Protein AF-A0A946XEE9-F1 (afdb_monomer)

Sequence (162 aa):
MKKFRLASSAAVAILGLQPFVMGHADTANSIAEMLSEGDTSLSFRYRYEFVDQDGVAEDANASTLKSRLTYKSASYNGLTALMEVDNVTVIGDENYRTPTNGNVGYPIVADPDGTDFNQASLSYTTDDISATLGRQRILHDGQRFVGGVGFRQNEQTYDALT

Solvent-accessible surface area (backbone atoms only — not comparable to full-atom values): 9405 Å² total; per-residue (Å²): 132,89,79,81,86,80,78,79,66,77,68,79,77,84,90,76,90,75,86,84,76,86,71,80,69,60,74,31,91,41,72,69,45,12,60,71,63,31,55,72,49,78,48,77,47,74,43,60,45,53,40,65,48,94,95,45,84,40,63,16,44,42,36,36,37,32,41,34,46,36,41,33,37,18,28,38,94,38,34,34,42,40,39,28,39,37,34,33,41,71,60,78,68,80,44,31,10,33,100,79,72,74,40,78,52,33,37,79,52,83,55,70,65,49,74,49,77,60,28,45,29,43,35,41,47,60,100,89,45,71,40,36,42,37,27,34,83,58,70,38,80,93,41,76,82,37,48,55,45,73,88,44,81,64,50,50,57,43,80,45,79,83

Structure (mmCIF, N/CA/C/O backbone):
data_AF-A0A946XEE9-F1
#
_entry.id   AF-A0A946XEE9-F1
#
loop_
_atom_site.group_PDB
_atom_site.id
_atom_site.type_symbol
_atom_site.label_atom_id
_atom_site.label_alt_id
_atom_site.label_comp_id
_atom_site.label_asym_id
_atom_site.label_entity_id
_atom_site.label_seq_id
_atom_site.pdbx_PDB_ins_code
_atom_site.Cartn_x
_atom_site.Cartn_y
_atom_site.Cartn_z
_atom_site.occupancy
_atom_site.B_iso_or_equiv
_atom_site.auth_seq_id
_atom_site.auth_comp_id
_atom_site.auth_asym_id
_atom_site.auth_atom_id
_atom_site.pdbx_PDB_model_num
ATOM 1 N N . MET A 1 1 ? 6.041 -13.793 -46.870 1.00 41.41 1 MET A N 1
ATOM 2 C CA . MET A 1 1 ? 6.656 -14.591 -45.784 1.00 41.41 1 MET A CA 1
ATOM 3 C C . MET A 1 1 ? 5.805 -14.405 -44.533 1.00 41.41 1 MET A C 1
ATOM 5 O O . MET A 1 1 ? 5.608 -13.269 -44.122 1.00 41.41 1 MET A O 1
ATOM 9 N N . LYS A 1 2 ? 5.198 -15.483 -44.015 1.00 41.41 2 LYS A N 1
ATOM 10 C CA . LYS A 1 2 ? 4.322 -15.453 -42.829 1.00 41.41 2 LYS A CA 1
ATOM 11 C C . LYS A 1 2 ? 5.173 -15.130 -41.596 1.00 41.41 2 LYS A C 1
ATOM 13 O O . LYS A 1 2 ? 6.023 -15.938 -41.239 1.00 41.41 2 LYS A O 1
ATOM 18 N N . LYS A 1 3 ? 4.971 -13.966 -40.973 1.00 43.56 3 LYS A N 1
ATOM 19 C CA . LYS A 1 3 ? 5.601 -13.645 -39.687 1.00 43.56 3 LYS A CA 1
ATOM 20 C C . LYS A 1 3 ? 4.822 -14.364 -38.584 1.00 43.56 3 LYS A C 1
ATOM 22 O O . LYS A 1 3 ? 3.640 -14.091 -38.383 1.00 43.56 3 LYS A O 1
ATOM 27 N N . PHE A 1 4 ? 5.471 -15.344 -37.965 1.00 43.72 4 PHE A N 1
ATOM 28 C CA . PHE A 1 4 ? 5.012 -16.000 -36.744 1.00 43.72 4 PHE A CA 1
ATOM 29 C C . PHE A 1 4 ? 4.860 -14.940 -35.645 1.00 43.72 4 PHE A C 1
ATOM 31 O O . PHE A 1 4 ? 5.746 -14.108 -35.477 1.00 43.72 4 PHE A O 1
ATOM 38 N N . ARG A 1 5 ? 3.724 -14.947 -34.944 1.00 46.38 5 ARG A N 1
ATOM 39 C CA . ARG A 1 5 ? 3.459 -14.080 -33.790 1.00 46.38 5 ARG A CA 1
ATOM 40 C C . ARG A 1 5 ? 4.027 -14.762 -32.547 1.00 46.38 5 ARG A C 1
ATOM 42 O O . ARG A 1 5 ? 3.595 -15.877 -32.251 1.00 46.38 5 ARG A O 1
ATOM 49 N N . LEU A 1 6 ? 4.992 -14.136 -31.874 1.00 42.00 6 LEU A N 1
ATOM 50 C CA . LEU A 1 6 ? 5.492 -14.598 -30.579 1.00 42.00 6 LEU A CA 1
ATOM 51 C C . LEU A 1 6 ? 4.670 -13.956 -29.456 1.00 42.00 6 LEU A C 1
ATOM 53 O O . LEU A 1 6 ? 4.232 -12.816 -29.560 1.00 42.00 6 LEU A O 1
ATOM 57 N N . ALA A 1 7 ? 4.406 -14.737 -28.416 1.00 49.09 7 ALA A N 1
ATOM 58 C CA . ALA A 1 7 ? 3.635 -14.330 -27.255 1.00 49.09 7 ALA A CA 1
ATOM 59 C C . ALA A 1 7 ? 4.461 -13.405 -26.346 1.00 49.09 7 ALA A C 1
ATOM 61 O O . ALA A 1 7 ? 5.587 -13.748 -25.984 1.00 49.09 7 ALA A O 1
ATOM 62 N N . SER A 1 8 ? 3.877 -12.276 -25.933 1.00 40.31 8 SER A N 1
ATOM 63 C CA . SER A 1 8 ? 4.414 -11.428 -24.865 1.00 40.31 8 SER A CA 1
ATOM 64 C C . SER A 1 8 ? 4.582 -12.262 -23.594 1.00 40.31 8 SER A C 1
ATOM 66 O O . SER A 1 8 ? 3.616 -12.839 -23.094 1.00 40.31 8 SER A O 1
ATOM 68 N N . SER A 1 9 ? 5.812 -12.363 -23.099 1.00 47.47 9 SER A N 1
ATOM 69 C CA . SER A 1 9 ? 6.153 -13.172 -21.929 1.00 47.47 9 SER A CA 1
ATOM 70 C C . SER A 1 9 ? 6.564 -12.244 -20.791 1.00 47.47 9 SER A C 1
ATOM 72 O O . SER A 1 9 ? 7.623 -11.634 -20.852 1.00 47.47 9 SER A O 1
ATOM 74 N N . ALA A 1 10 ? 5.729 -12.131 -19.756 1.00 45.72 10 ALA A N 1
ATOM 75 C CA . ALA A 1 10 ? 6.085 -11.456 -18.510 1.00 45.72 10 ALA A CA 1
ATOM 76 C C . ALA A 1 10 ? 6.539 -12.512 -17.493 1.00 45.72 10 ALA A C 1
ATOM 78 O O . ALA A 1 10 ? 5.766 -13.402 -17.131 1.00 45.72 10 ALA A O 1
ATOM 79 N N . ALA A 1 11 ? 7.790 -12.437 -17.041 1.00 44.12 11 ALA A N 1
ATOM 80 C CA . ALA A 1 11 ? 8.302 -13.279 -15.964 1.00 44.12 11 ALA A CA 1
ATOM 81 C C . ALA A 1 11 ? 8.245 -12.494 -14.647 1.00 44.12 11 ALA A C 1
ATOM 83 O O . ALA A 1 11 ? 8.938 -11.495 -14.481 1.00 44.12 11 ALA A O 1
ATOM 84 N N . VAL A 1 12 ? 7.409 -12.945 -13.710 1.00 51.19 12 VAL A N 1
ATOM 85 C CA . VAL A 1 12 ? 7.244 -12.329 -12.387 1.00 51.19 12 VAL A CA 1
ATOM 86 C C . VAL A 1 12 ? 7.759 -13.302 -11.328 1.00 51.19 12 VAL A C 1
ATOM 88 O O . VAL A 1 12 ? 7.205 -14.385 -11.155 1.00 51.19 12 VAL A O 1
ATOM 91 N N . ALA A 1 13 ? 8.812 -12.916 -10.604 1.00 43.75 13 ALA A N 1
ATOM 92 C CA . ALA A 1 13 ? 9.293 -13.638 -9.428 1.00 43.75 13 ALA A CA 1
ATOM 93 C C . ALA A 1 13 ? 8.829 -12.903 -8.160 1.00 43.75 13 ALA A C 1
ATOM 95 O O . ALA A 1 13 ? 9.305 -11.809 -7.864 1.00 43.75 13 ALA A O 1
ATOM 96 N N . ILE A 1 14 ? 7.888 -13.491 -7.413 1.00 41.91 14 ILE A N 1
ATOM 97 C CA . ILE A 1 14 ? 7.416 -12.963 -6.122 1.00 41.91 14 ILE A CA 1
ATOM 98 C C . ILE A 1 14 ? 7.984 -13.842 -5.006 1.00 41.91 14 ILE A C 1
ATOM 100 O O . ILE A 1 14 ? 7.581 -14.990 -4.843 1.00 41.91 14 ILE A O 1
ATOM 104 N N . LEU A 1 15 ? 8.895 -13.284 -4.212 1.00 49.81 15 LEU A N 1
ATOM 105 C CA . LEU A 1 15 ? 9.307 -13.829 -2.919 1.00 49.81 15 LEU A CA 1
ATOM 106 C C . LEU A 1 15 ? 8.629 -12.995 -1.831 1.00 49.81 15 LEU A C 1
ATOM 108 O O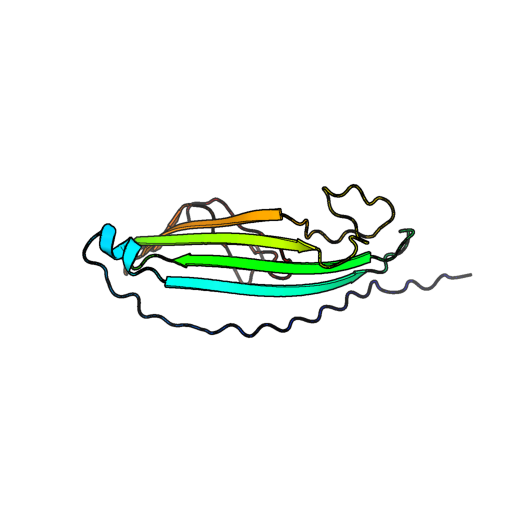 . LEU A 1 15 ? 9.069 -11.894 -1.517 1.00 49.81 15 LEU A O 1
ATOM 112 N N . GLY A 1 16 ? 7.523 -13.499 -1.287 1.00 45.38 16 GLY A N 1
ATOM 113 C CA . GLY A 1 16 ? 6.822 -12.871 -0.170 1.00 45.38 16 GLY A CA 1
ATOM 114 C C . GLY A 1 16 ? 6.579 -13.879 0.942 1.00 45.38 16 GLY A C 1
ATOM 115 O O . GLY A 1 16 ? 5.697 -14.722 0.814 1.00 45.38 16 GLY A O 1
ATOM 116 N N . LEU A 1 17 ? 7.324 -13.776 2.045 1.00 51.97 17 LEU A N 1
ATOM 117 C CA . LEU A 1 17 ? 6.841 -14.281 3.328 1.00 51.97 17 LEU A CA 1
ATOM 118 C C . LEU A 1 17 ? 5.898 -13.224 3.907 1.00 51.97 17 LEU A C 1
ATOM 120 O O . LEU A 1 17 ? 6.275 -12.065 4.067 1.00 51.97 17 LEU A O 1
ATOM 124 N N . GLN A 1 18 ? 4.662 -13.613 4.200 1.00 45.16 18 GLN A N 1
ATOM 125 C CA . GLN A 1 18 ? 3.761 -12.821 5.030 1.00 45.16 18 GLN A CA 1
ATOM 126 C C . GLN A 1 18 ? 3.715 -13.500 6.402 1.00 45.16 18 GLN A C 1
ATOM 128 O O . GLN A 1 18 ? 3.270 -14.649 6.475 1.00 45.16 18 GLN A O 1
ATOM 133 N N . PRO A 1 19 ? 4.174 -12.860 7.487 1.00 48.06 19 PRO A N 1
ATOM 134 C CA . PRO A 1 19 ? 3.816 -13.324 8.813 1.00 48.06 19 PRO A CA 1
ATOM 135 C C . PRO A 1 19 ? 2.312 -13.086 8.995 1.00 48.06 19 PRO A C 1
ATOM 137 O O . PRO A 1 19 ? 1.854 -11.948 9.073 1.00 48.06 19 PRO A O 1
ATOM 140 N N . PHE A 1 20 ? 1.532 -14.167 9.031 1.00 42.97 20 PHE A N 1
ATOM 141 C CA . PHE A 1 20 ? 0.181 -14.129 9.580 1.00 42.97 20 PHE A CA 1
ATOM 142 C C . PHE A 1 20 ? 0.311 -13.874 11.083 1.00 42.97 20 PHE A C 1
ATOM 144 O O . PHE A 1 20 ? 0.503 -14.805 11.862 1.00 42.97 20 PHE A O 1
ATOM 151 N N . VAL A 1 21 ? 0.247 -12.609 11.494 1.00 41.03 21 VAL A N 1
ATOM 152 C CA . VAL A 1 21 ? 0.049 -12.264 12.901 1.00 41.03 21 VAL A CA 1
ATOM 153 C C . VAL A 1 21 ? -1.455 -12.230 13.132 1.00 41.03 21 VAL A C 1
ATOM 155 O O . VAL A 1 21 ?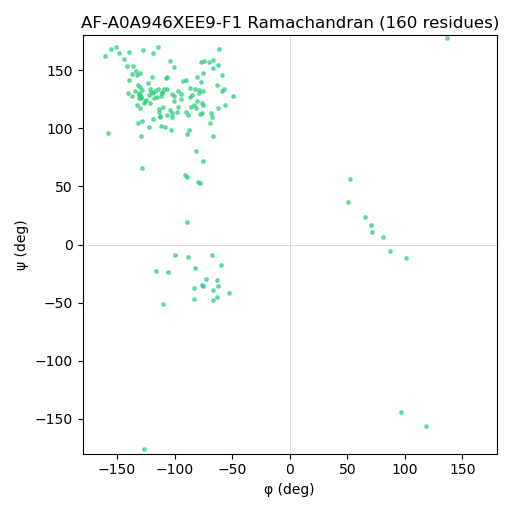 -2.138 -11.273 12.775 1.00 41.03 21 VAL A O 1
ATOM 158 N N . MET A 1 22 ? -1.987 -13.319 13.683 1.00 41.50 22 MET A N 1
ATOM 159 C CA . MET A 1 22 ? -3.330 -13.340 14.252 1.00 41.50 22 MET A CA 1
ATOM 160 C C . MET A 1 22 ? -3.223 -12.745 15.663 1.00 41.50 22 MET A C 1
ATOM 162 O O . MET A 1 22 ? -3.064 -13.463 16.646 1.00 41.50 22 MET A O 1
ATOM 166 N N . GLY A 1 23 ? -3.195 -11.415 15.747 1.00 39.94 23 GLY A N 1
ATOM 167 C CA . GLY A 1 23 ? -3.322 -10.706 17.017 1.00 39.94 23 GLY A CA 1
ATOM 168 C C . GLY A 1 23 ? -4.780 -10.747 17.464 1.00 39.94 23 GLY A C 1
ATOM 169 O O . GLY A 1 23 ? -5.661 -10.289 16.734 1.00 39.94 23 GLY A O 1
ATOM 170 N N . HIS A 1 24 ? -5.049 -11.320 18.638 1.00 43.09 24 HIS A N 1
ATOM 171 C CA . HIS A 1 24 ? -6.293 -11.038 19.348 1.00 43.09 24 HIS A CA 1
ATOM 172 C C . HIS A 1 24 ? -6.287 -9.542 19.670 1.00 43.09 24 HIS A C 1
ATOM 174 O O . HIS A 1 24 ? -5.382 -9.072 20.349 1.00 43.09 24 HIS A O 1
ATOM 180 N N . ALA A 1 25 ? -7.251 -8.793 19.136 1.00 48.88 25 ALA A N 1
ATOM 181 C CA . ALA A 1 25 ? -7.398 -7.388 19.478 1.00 48.88 25 ALA A CA 1
ATOM 182 C C . ALA A 1 25 ? -7.880 -7.302 20.929 1.00 48.88 25 ALA A C 1
ATOM 184 O O . ALA A 1 25 ? -9.049 -7.587 21.203 1.00 48.88 25 ALA A O 1
ATOM 185 N N . ASP A 1 26 ? -6.983 -6.940 21.844 1.00 61.53 26 ASP A N 1
ATOM 186 C CA . ASP A 1 26 ? -7.374 -6.530 23.185 1.00 61.53 26 ASP A CA 1
ATOM 187 C C . ASP A 1 26 ? -8.348 -5.347 23.067 1.00 61.53 26 ASP A C 1
ATOM 189 O O . ASP A 1 26 ? -8.178 -4.429 22.254 1.00 61.53 26 ASP A O 1
ATOM 193 N N . THR A 1 27 ? -9.441 -5.410 23.825 1.00 75.12 27 THR A N 1
ATOM 194 C CA . THR A 1 27 ? -10.443 -4.345 23.854 1.00 75.12 27 THR A CA 1
ATOM 195 C C . THR A 1 27 ? -9.912 -3.189 24.687 1.00 75.12 27 THR A C 1
ATOM 197 O O . THR A 1 27 ? -9.765 -3.323 25.902 1.00 75.12 27 THR A O 1
ATOM 200 N N . ALA A 1 28 ? -9.661 -2.052 24.048 1.00 88.25 28 ALA A N 1
ATOM 201 C CA . ALA A 1 28 ? -9.299 -0.820 24.729 1.00 88.25 28 ALA A CA 1
ATOM 202 C C . ALA A 1 28 ? -10.475 -0.294 25.575 1.00 88.25 28 ALA A C 1
ATOM 204 O O . ALA A 1 28 ? -11.642 -0.490 25.232 1.00 88.25 28 ALA A O 1
ATOM 205 N N . ASN A 1 29 ? -10.182 0.436 26.652 1.00 91.81 29 ASN A N 1
ATOM 206 C CA . ASN A 1 29 ? -11.171 1.069 27.532 1.00 91.81 29 ASN A CA 1
ATOM 207 C C . ASN A 1 29 ? -11.366 2.564 27.228 1.00 91.81 29 ASN A C 1
ATOM 209 O O . ASN A 1 29 ? -12.283 3.201 27.751 1.00 91.81 29 ASN A O 1
ATOM 213 N N . SER A 1 30 ? -10.525 3.145 26.369 1.00 92.94 30 SER A N 1
ATOM 214 C CA . SER A 1 30 ? -10.618 4.542 25.939 1.00 92.94 30 SER A CA 1
ATOM 215 C C . SER A 1 30 ? -10.111 4.741 24.510 1.00 92.94 30 SER A C 1
ATOM 217 O O . SER A 1 30 ? -9.383 3.908 23.980 1.00 92.94 30 SER A O 1
ATOM 219 N N . ILE A 1 31 ? -10.431 5.888 23.901 1.00 92.19 31 ILE A N 1
ATOM 220 C CA . ILE A 1 31 ? -9.878 6.278 22.590 1.00 92.19 31 ILE A CA 1
ATOM 221 C C . ILE A 1 31 ? -8.352 6.439 22.658 1.00 92.19 31 ILE A C 1
ATOM 223 O O . ILE A 1 31 ? -7.656 6.110 21.703 1.00 92.19 31 ILE A O 1
ATOM 227 N N . ALA A 1 32 ? -7.821 6.936 23.779 1.00 94.25 32 ALA A N 1
ATOM 228 C CA . ALA A 1 32 ? -6.377 7.075 23.951 1.00 94.25 32 ALA A CA 1
ATOM 229 C C . ALA A 1 32 ? -5.687 5.703 23.922 1.00 94.25 32 ALA A C 1
ATOM 231 O O . ALA A 1 32 ? -4.716 5.532 23.195 1.00 94.25 32 ALA A O 1
ATOM 232 N N . GLU A 1 33 ? -6.249 4.730 24.641 1.00 93.44 33 GLU A N 1
ATOM 233 C CA . GLU A 1 33 ? -5.773 3.343 24.667 1.00 93.44 33 GLU A CA 1
ATOM 234 C C . GLU A 1 33 ? -5.959 2.651 23.309 1.00 93.44 33 GLU A C 1
ATOM 236 O O . GLU A 1 33 ? -5.055 1.977 22.836 1.00 93.44 33 GLU A O 1
ATOM 241 N N . MET A 1 34 ? -7.075 2.909 22.613 1.00 94.25 34 MET A N 1
ATOM 242 C CA . MET A 1 34 ? -7.312 2.424 21.247 1.00 94.25 34 MET A CA 1
ATOM 243 C C . MET A 1 34 ? -6.157 2.796 20.311 1.00 94.25 34 MET A C 1
ATOM 245 O O . MET A 1 34 ? -5.746 2.000 19.467 1.00 94.25 34 MET A O 1
ATOM 249 N N . LEU A 1 35 ? -5.654 4.025 20.454 1.00 94.12 35 LEU A N 1
ATOM 250 C CA . LEU A 1 35 ? -4.582 4.547 19.622 1.00 94.12 35 LEU A CA 1
ATOM 251 C C . LEU A 1 35 ? -3.189 4.116 20.110 1.00 94.12 35 LEU A C 1
ATOM 253 O O . LEU A 1 35 ? -2.316 3.853 19.282 1.00 94.12 35 LEU A O 1
ATOM 257 N N . SER A 1 36 ? -2.954 4.043 21.423 1.00 94.06 36 SER A N 1
ATOM 258 C CA . SER A 1 36 ? -1.641 3.671 21.967 1.00 94.06 36 SER A CA 1
ATOM 259 C C . SER A 1 36 ? -1.339 2.181 21.847 1.00 94.06 36 SER A C 1
ATOM 261 O O . SER A 1 36 ? -0.198 1.831 21.572 1.00 94.06 36 SER A O 1
ATOM 263 N N . GLU A 1 37 ? -2.351 1.325 21.993 1.00 94.81 37 GLU A N 1
ATOM 264 C CA . GLU A 1 37 ? -2.233 -0.140 21.915 1.00 94.81 37 GLU A CA 1
ATOM 265 C C . GLU A 1 37 ? -2.416 -0.670 20.480 1.00 94.81 37 GLU A C 1
ATOM 267 O O . GLU A 1 37 ? -2.744 -1.834 20.262 1.00 94.81 37 GLU A O 1
ATOM 272 N N . GLY A 1 38 ? -2.262 0.195 19.474 1.00 92.94 38 GLY A N 1
ATOM 273 C CA . GLY A 1 38 ? -2.359 -0.194 18.070 1.00 92.94 38 GLY A CA 1
ATOM 274 C C . GLY A 1 38 ? -1.132 -0.960 17.570 1.00 92.94 38 GLY A C 1
ATOM 275 O O . GLY A 1 38 ? 0.008 -0.672 17.935 1.00 92.94 38 GLY A O 1
ATOM 276 N N . ASP A 1 39 ? -1.360 -1.884 16.643 1.00 96.00 39 ASP A N 1
ATOM 277 C CA . ASP A 1 39 ? -0.318 -2.625 15.948 1.00 96.00 39 ASP A CA 1
ATOM 278 C C . ASP A 1 39 ? 0.307 -1.780 14.835 1.00 96.00 39 ASP A C 1
ATOM 280 O O . ASP A 1 39 ? -0.381 -1.246 13.960 1.00 96.00 39 ASP A O 1
ATOM 284 N N . THR A 1 40 ? 1.638 -1.718 14.812 1.00 97.25 40 THR A N 1
ATOM 285 C CA . THR A 1 40 ? 2.400 -1.104 13.718 1.00 97.25 40 THR A CA 1
ATOM 286 C C . THR A 1 40 ? 3.266 -2.150 13.032 1.00 97.25 40 THR A C 1
ATOM 288 O O . THR A 1 40 ? 3.993 -2.892 13.687 1.00 97.25 40 THR A O 1
ATOM 291 N N . SER A 1 41 ? 3.238 -2.190 11.702 1.00 96.69 41 SER A N 1
ATOM 292 C CA . SER A 1 41 ? 4.098 -3.068 10.910 1.00 96.69 41 SER A CA 1
ATOM 293 C C . SER A 1 41 ? 4.753 -2.330 9.751 1.00 96.69 41 SER A C 1
ATOM 295 O O . SER A 1 41 ? 4.206 -1.383 9.186 1.00 96.69 41 SER A O 1
ATOM 297 N N . LEU A 1 42 ? 5.952 -2.786 9.401 1.00 97.81 42 LEU A N 1
ATOM 298 C CA . LEU A 1 42 ? 6.722 -2.297 8.269 1.00 97.81 42 LEU A CA 1
ATOM 299 C C . LEU A 1 42 ? 6.975 -3.465 7.323 1.00 97.81 42 LEU A C 1
ATOM 301 O O . LEU A 1 42 ? 7.405 -4.537 7.750 1.00 97.81 42 LEU A O 1
ATOM 305 N N . SER A 1 43 ? 6.707 -3.265 6.040 1.00 96.75 43 SER A N 1
ATOM 306 C CA . SER A 1 43 ? 6.920 -4.283 5.016 1.00 96.75 43 SER A CA 1
ATOM 307 C C . SER A 1 43 ? 7.693 -3.718 3.839 1.00 96.75 43 SER A C 1
ATOM 309 O O . SER A 1 43 ? 7.563 -2.545 3.495 1.00 96.75 43 SER A O 1
ATOM 311 N N . PHE A 1 44 ? 8.497 -4.577 3.221 1.00 97.12 44 PHE A N 1
ATOM 312 C CA . PHE A 1 44 ? 9.298 -4.239 2.057 1.00 97.12 44 PHE A CA 1
ATOM 313 C C . PHE A 1 44 ? 9.044 -5.264 0.956 1.00 97.12 44 PHE A C 1
ATOM 315 O O . PHE A 1 44 ? 9.061 -6.470 1.208 1.00 97.12 44 PHE A O 1
ATOM 322 N N . ARG A 1 45 ? 8.814 -4.795 -0.270 1.00 96.12 45 ARG A N 1
ATOM 323 C CA . ARG A 1 45 ? 8.642 -5.631 -1.459 1.00 96.12 45 ARG A CA 1
ATOM 324 C C . ARG A 1 45 ? 9.513 -5.095 -2.580 1.00 96.12 45 ARG A C 1
ATOM 326 O O . ARG A 1 45 ? 9.179 -4.106 -3.229 1.00 96.12 45 ARG A O 1
ATOM 333 N N . TYR A 1 46 ? 10.612 -5.786 -2.835 1.00 96.69 46 TYR A N 1
ATOM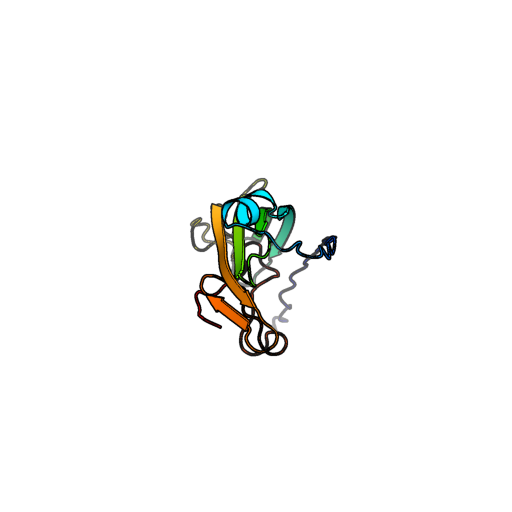 334 C CA . TYR A 1 46 ? 11.370 -5.581 -4.059 1.00 96.69 46 TYR A CA 1
ATOM 335 C C . TYR A 1 46 ? 10.667 -6.274 -5.231 1.00 96.69 46 TYR A C 1
ATOM 337 O O . TYR A 1 46 ? 10.168 -7.393 -5.084 1.00 96.69 46 TYR A O 1
ATOM 345 N N . ARG A 1 47 ? 10.638 -5.621 -6.391 1.00 95.25 47 ARG A N 1
ATOM 346 C CA . ARG A 1 47 ? 10.163 -6.195 -7.646 1.00 95.25 47 ARG A CA 1
ATOM 347 C C . ARG A 1 47 ? 11.040 -5.737 -8.793 1.00 95.25 47 ARG A C 1
ATOM 349 O O . ARG A 1 47 ? 11.237 -4.542 -9.001 1.00 95.25 47 ARG A O 1
ATOM 356 N N . TYR A 1 48 ? 11.465 -6.721 -9.568 1.00 95.75 48 TYR A N 1
ATOM 357 C CA . TYR A 1 48 ? 12.006 -6.518 -10.895 1.00 95.75 48 TYR A CA 1
ATOM 358 C C . TYR A 1 48 ? 10.977 -6.978 -11.934 1.00 95.75 48 TYR A C 1
ATOM 360 O O . TYR A 1 48 ? 10.390 -8.052 -11.784 1.00 95.75 48 TYR A O 1
ATOM 368 N N . GLU A 1 49 ? 10.745 -6.167 -12.960 1.00 95.19 49 GLU A N 1
ATOM 369 C CA . GLU A 1 49 ? 9.923 -6.505 -14.120 1.00 95.19 49 GLU A CA 1
ATOM 370 C C . GLU A 1 49 ? 10.684 -6.189 -15.404 1.00 95.19 49 GLU A C 1
ATOM 372 O O . GLU A 1 49 ? 11.180 -5.078 -15.596 1.00 95.19 49 GLU A O 1
ATOM 377 N N . PHE A 1 50 ? 10.731 -7.183 -16.284 1.00 96.56 50 PHE A N 1
ATOM 378 C CA . PHE A 1 50 ? 11.224 -7.050 -17.643 1.00 96.56 50 PHE A CA 1
ATOM 379 C C . PHE A 1 50 ? 10.048 -7.153 -18.614 1.00 96.56 50 PHE A C 1
ATOM 381 O O . PHE A 1 50 ? 9.222 -8.062 -18.478 1.00 96.56 50 PHE A O 1
ATOM 388 N N . VAL A 1 51 ? 9.982 -6.248 -19.590 1.00 96.69 51 VAL A N 1
ATOM 389 C CA . VAL A 1 51 ? 8.961 -6.283 -20.645 1.00 96.69 51 VAL A CA 1
ATOM 390 C C . VAL A 1 51 ? 9.627 -6.097 -22.000 1.00 96.69 51 VAL A C 1
ATOM 392 O O . VAL A 1 51 ? 10.209 -5.050 -22.261 1.00 96.69 51 VAL A O 1
ATOM 395 N N . ASP A 1 52 ? 9.464 -7.093 -22.862 1.00 96.31 52 ASP A N 1
ATOM 396 C CA . ASP A 1 52 ? 9.690 -6.996 -24.305 1.00 96.31 52 ASP A CA 1
ATOM 397 C C . ASP A 1 52 ? 8.314 -6.843 -24.973 1.00 96.31 52 ASP A C 1
ATOM 399 O O . ASP A 1 52 ? 7.395 -7.644 -24.734 1.00 96.31 52 ASP A O 1
ATOM 403 N N . GLN A 1 53 ? 8.137 -5.767 -25.743 1.00 95.00 53 GLN A N 1
ATOM 404 C CA . GLN A 1 53 ? 6.864 -5.429 -26.370 1.00 95.00 53 GLN A CA 1
ATOM 405 C C . GLN A 1 53 ? 7.023 -5.132 -27.864 1.00 95.00 53 GLN A C 1
ATOM 407 O O . GLN A 1 53 ? 7.579 -4.110 -28.266 1.00 95.00 53 GLN A O 1
ATOM 412 N N . ASP A 1 54 ? 6.373 -5.957 -28.689 1.00 95.56 54 ASP A N 1
ATOM 413 C CA . ASP A 1 54 ? 6.257 -5.742 -30.131 1.00 95.56 54 ASP A CA 1
ATOM 414 C C . ASP A 1 54 ? 5.791 -4.314 -30.472 1.00 95.56 54 ASP A C 1
ATOM 416 O O . ASP A 1 54 ? 4.741 -3.840 -30.024 1.00 95.56 54 ASP A O 1
ATOM 420 N N . GLY A 1 55 ? 6.546 -3.645 -31.347 1.00 93.88 55 GLY A N 1
ATOM 421 C CA . GLY A 1 55 ? 6.225 -2.298 -31.825 1.00 93.88 55 GLY A CA 1
ATOM 422 C C . GLY A 1 55 ? 6.636 -1.168 -30.877 1.00 93.88 55 GLY A C 1
ATOM 423 O O . GLY A 1 55 ? 6.317 -0.012 -31.158 1.00 93.88 55 GLY A O 1
ATOM 424 N N . VAL A 1 56 ? 7.351 -1.483 -29.798 1.00 95.31 56 VAL A N 1
ATOM 425 C CA . VAL A 1 56 ? 8.034 -0.524 -28.926 1.00 95.31 56 VAL A CA 1
ATOM 426 C C . VAL A 1 56 ? 9.542 -0.621 -29.186 1.00 95.31 56 VAL A C 1
ATOM 428 O O . VAL A 1 56 ? 10.032 -1.680 -29.561 1.00 95.31 56 VAL A O 1
ATOM 431 N N . ALA A 1 57 ? 10.252 0.509 -29.135 1.00 94.81 57 ALA A N 1
ATOM 432 C CA . ALA A 1 57 ? 11.628 0.589 -29.634 1.00 94.81 57 ALA A CA 1
ATOM 433 C C . ALA A 1 57 ? 12.649 -0.057 -28.688 1.00 94.81 57 ALA A C 1
ATOM 435 O O . ALA A 1 57 ? 13.625 -0.630 -29.161 1.00 94.81 57 ALA A O 1
ATOM 436 N N . GLU A 1 58 ? 12.403 0.052 -27.385 1.00 96.50 58 GLU A N 1
ATOM 437 C CA . GLU A 1 58 ? 13.291 -0.408 -26.318 1.00 96.50 58 GLU A CA 1
ATOM 438 C C . GLU A 1 58 ? 12.610 -1.482 -25.457 1.00 96.50 58 GLU A C 1
ATOM 440 O O . GLU A 1 58 ? 11.383 -1.599 -25.460 1.00 96.50 58 GLU A O 1
ATOM 445 N N . ASP A 1 59 ? 13.398 -2.202 -24.656 1.00 96.75 59 ASP A N 1
ATOM 446 C CA . ASP A 1 59 ? 12.901 -3.131 -23.634 1.00 96.75 59 ASP A CA 1
ATOM 447 C C . ASP A 1 59 ? 12.776 -2.439 -22.271 1.00 96.75 59 ASP A C 1
ATOM 449 O O . ASP A 1 59 ? 13.650 -1.667 -21.863 1.00 96.75 59 ASP A O 1
ATOM 453 N N . ALA A 1 60 ? 11.718 -2.750 -21.515 1.00 96.56 60 ALA A N 1
ATOM 454 C CA . ALA A 1 60 ? 11.557 -2.223 -20.163 1.00 96.56 60 ALA A CA 1
ATOM 455 C C . ALA A 1 60 ? 12.350 -3.041 -19.140 1.00 96.56 60 ALA A C 1
ATOM 457 O O . ALA A 1 60 ? 12.239 -4.264 -19.089 1.00 96.56 60 ALA A O 1
ATOM 458 N N . ASN A 1 61 ? 13.069 -2.346 -18.263 1.00 96.38 61 ASN A N 1
ATOM 459 C CA . ASN A 1 61 ? 13.746 -2.897 -17.096 1.00 96.38 61 ASN A CA 1
ATOM 460 C C . ASN A 1 61 ? 13.350 -2.076 -15.865 1.00 96.38 61 ASN A C 1
ATOM 462 O O . ASN A 1 61 ? 13.957 -1.048 -15.573 1.00 96.38 61 ASN A O 1
ATOM 466 N N . ALA A 1 62 ? 12.321 -2.520 -15.148 1.00 96.12 62 ALA A N 1
ATOM 467 C CA . ALA A 1 62 ? 11.811 -1.835 -13.968 1.00 96.12 62 ALA A CA 1
ATOM 468 C C . ALA A 1 62 ? 12.295 -2.524 -12.694 1.00 96.12 62 ALA A C 1
ATOM 470 O O . ALA A 1 62 ? 11.897 -3.645 -12.391 1.00 96.12 62 ALA A O 1
ATOM 471 N N . SER A 1 63 ? 13.137 -1.838 -11.930 1.00 96.62 63 SER A N 1
ATOM 472 C CA . SER A 1 63 ? 13.642 -2.284 -10.634 1.00 96.62 63 SER A CA 1
ATOM 473 C C . SER A 1 63 ? 13.081 -1.366 -9.554 1.00 96.62 63 SER A C 1
ATOM 475 O O . SER A 1 63 ? 13.408 -0.182 -9.508 1.00 96.62 63 SER A O 1
ATOM 477 N N . THR A 1 64 ? 12.183 -1.884 -8.716 1.00 96.81 64 THR A N 1
ATOM 478 C CA . THR A 1 64 ? 11.418 -1.083 -7.750 1.00 96.81 64 THR A CA 1
ATOM 479 C C . THR A 1 64 ? 11.432 -1.710 -6.364 1.00 96.81 64 THR A C 1
ATOM 481 O O . THR A 1 64 ? 11.394 -2.932 -6.208 1.00 96.81 64 THR A O 1
ATOM 484 N N . LEU A 1 65 ? 11.430 -0.873 -5.334 1.00 97.50 65 LEU A N 1
ATOM 485 C CA . LEU A 1 65 ? 11.241 -1.272 -3.947 1.00 97.50 65 LEU A CA 1
ATOM 486 C C . LEU A 1 65 ? 10.029 -0.542 -3.386 1.00 97.50 65 LEU A C 1
ATOM 488 O O . LEU A 1 65 ? 10.014 0.685 -3.340 1.00 97.50 65 LEU A O 1
ATOM 492 N N . LYS A 1 66 ? 9.045 -1.300 -2.912 1.00 97.62 66 LYS A N 1
ATOM 493 C CA . LYS A 1 66 ? 7.963 -0.764 -2.103 1.00 97.62 66 LYS A CA 1
ATOM 494 C C . LYS A 1 66 ? 8.272 -0.917 -0.628 1.00 97.62 66 LYS A C 1
ATOM 496 O O . LYS A 1 66 ? 8.563 -2.023 -0.184 1.00 97.62 66 LYS A O 1
ATOM 501 N N . SER A 1 67 ? 8.133 0.166 0.117 1.00 97.88 67 SER A N 1
ATOM 502 C CA . SER A 1 67 ? 8.125 0.192 1.576 1.00 97.88 67 SER A CA 1
ATOM 503 C C . SER A 1 67 ? 6.723 0.569 2.033 1.00 97.88 67 SER A C 1
ATOM 505 O O . SER A 1 67 ? 6.191 1.568 1.565 1.00 97.88 67 SER A O 1
ATOM 507 N N . ARG A 1 68 ? 6.109 -0.207 2.925 1.00 98.00 68 ARG A N 1
ATOM 508 C CA . ARG A 1 68 ? 4.774 0.082 3.463 1.00 98.00 68 ARG A CA 1
ATOM 509 C C . ARG A 1 68 ? 4.804 0.110 4.976 1.00 98.00 68 ARG A C 1
ATOM 511 O O . ARG A 1 68 ? 5.151 -0.899 5.594 1.00 98.00 68 ARG A O 1
ATOM 518 N N . LEU A 1 69 ? 4.370 1.230 5.543 1.00 98.25 69 LEU A N 1
ATOM 519 C CA . LEU A 1 69 ? 4.036 1.365 6.954 1.00 98.25 69 LEU A CA 1
ATOM 520 C C . LEU A 1 69 ? 2.537 1.125 7.119 1.00 98.25 69 LEU A C 1
ATOM 522 O O . LEU A 1 69 ? 1.727 1.784 6.474 1.00 98.25 69 LEU A O 1
ATOM 526 N N . THR A 1 70 ? 2.173 0.187 7.983 1.00 98.31 70 THR A N 1
ATOM 527 C CA . THR A 1 70 ? 0.782 -0.094 8.344 1.00 98.31 70 THR A CA 1
ATOM 528 C C . THR A 1 70 ? 0.598 0.154 9.826 1.00 98.31 70 THR A C 1
ATOM 530 O O . THR A 1 70 ? 1.365 -0.367 10.632 1.00 98.31 70 THR A O 1
ATOM 533 N N . TYR A 1 71 ? -0.432 0.908 10.176 1.00 98.12 71 TYR A N 1
ATOM 534 C CA . TYR A 1 71 ? -0.887 1.092 11.542 1.00 98.12 71 TYR A CA 1
ATOM 535 C C . TYR A 1 71 ? -2.351 0.670 11.642 1.00 98.12 71 TYR A C 1
ATOM 537 O O . TYR A 1 71 ? -3.188 1.135 10.865 1.00 98.12 71 TYR A O 1
ATOM 545 N N . LYS A 1 72 ? -2.662 -0.194 12.605 1.00 97.62 72 LYS A N 1
ATOM 546 C CA . LYS A 1 72 ? -4.021 -0.610 12.936 1.00 97.62 72 LYS A CA 1
ATOM 547 C C . LYS A 1 72 ? -4.262 -0.346 14.416 1.00 97.62 72 LYS A C 1
ATOM 549 O O . LYS A 1 72 ? -3.515 -0.840 15.248 1.00 97.62 72 LYS A O 1
ATOM 554 N N . SER A 1 73 ? -5.296 0.417 14.751 1.00 97.31 73 SER A N 1
ATOM 555 C CA . SER A 1 73 ? -5.635 0.669 16.154 1.00 97.31 73 SER A CA 1
ATOM 556 C C . SER A 1 73 ? -6.102 -0.614 16.852 1.00 97.31 73 SER A C 1
ATOM 558 O O . SER A 1 73 ? -6.620 -1.529 16.200 1.00 97.31 73 SER A O 1
ATOM 560 N N . ALA A 1 74 ? -6.022 -0.642 18.183 1.00 95.50 74 ALA A N 1
ATOM 561 C CA . ALA A 1 74 ? -6.769 -1.617 18.969 1.00 95.50 74 ALA A CA 1
ATOM 562 C C . ALA A 1 74 ? -8.285 -1.426 18.763 1.00 95.50 74 ALA A C 1
ATOM 564 O O . ALA A 1 74 ? -8.736 -0.431 18.179 1.00 95.50 74 ALA A O 1
ATOM 565 N N . SER A 1 75 ? -9.083 -2.393 19.219 1.00 94.81 75 SER A N 1
ATOM 566 C CA . SER A 1 75 ? -10.543 -2.311 19.128 1.00 94.81 75 SER A CA 1
ATOM 567 C C . SER A 1 75 ? -11.108 -1.561 20.329 1.00 94.81 75 SER A C 1
ATOM 569 O O . SER A 1 75 ? -10.843 -1.934 21.468 1.00 94.81 75 SER A O 1
ATOM 571 N N . TYR A 1 76 ? -11.922 -0.534 20.092 1.00 94.50 76 TYR A N 1
ATOM 572 C CA . TYR A 1 76 ? -12.671 0.166 21.136 1.00 94.50 76 TYR A CA 1
ATOM 573 C C . TYR A 1 76 ? -14.167 0.044 20.867 1.00 94.50 76 TYR A C 1
ATOM 575 O O . TYR A 1 76 ? -14.684 0.645 19.928 1.00 94.50 76 TYR A O 1
ATOM 583 N N . ASN A 1 77 ? -14.877 -0.749 21.676 1.00 93.31 77 ASN A N 1
ATOM 584 C CA . ASN A 1 77 ? -16.311 -1.021 21.499 1.00 93.31 77 ASN A CA 1
ATOM 585 C C . ASN A 1 77 ? -16.684 -1.471 20.068 1.00 93.31 77 ASN A C 1
ATOM 587 O O . ASN A 1 77 ? -17.730 -1.086 19.551 1.00 93.31 77 ASN A O 1
ATOM 591 N N . GLY A 1 78 ? -15.814 -2.248 19.412 1.00 92.88 78 GLY A N 1
ATOM 592 C CA . GLY A 1 78 ? -16.010 -2.716 18.035 1.00 92.88 78 GLY A CA 1
ATOM 593 C C . GLY A 1 78 ? -15.517 -1.752 16.951 1.00 92.88 78 GLY A C 1
ATOM 594 O O . GLY A 1 78 ? -15.533 -2.116 15.778 1.00 92.88 78 GLY A O 1
ATOM 595 N N . LEU A 1 79 ? -15.059 -0.547 17.309 1.00 96.06 79 LEU A N 1
ATOM 596 C CA . LEU A 1 79 ? -14.447 0.409 16.387 1.00 96.06 79 LEU A CA 1
ATOM 597 C C . LEU A 1 79 ? -12.942 0.152 16.247 1.00 96.06 79 LEU A C 1
ATOM 599 O O . LEU A 1 79 ? -12.236 0.002 17.241 1.00 96.06 79 LEU A O 1
ATOM 603 N N . THR A 1 80 ? -12.448 0.171 15.013 1.00 97.31 80 THR A N 1
ATOM 604 C CA . THR A 1 80 ? -11.021 0.110 14.670 1.00 97.31 80 THR A CA 1
ATOM 605 C C . THR A 1 80 ? -10.686 1.124 13.580 1.00 97.31 80 THR A C 1
ATOM 607 O O . THR A 1 80 ? -11.543 1.496 12.778 1.00 97.31 80 THR A O 1
ATOM 610 N N . ALA A 1 81 ? -9.432 1.564 13.539 1.00 97.38 81 ALA A N 1
ATOM 611 C CA . ALA A 1 81 ? -8.877 2.416 12.498 1.00 97.38 81 ALA A CA 1
ATOM 612 C C . ALA A 1 81 ? -7.709 1.711 11.801 1.00 97.38 81 ALA A C 1
ATOM 614 O O . ALA A 1 81 ? -6.929 1.008 12.445 1.00 97.38 81 ALA A O 1
ATOM 615 N N . LEU A 1 82 ? -7.569 1.926 10.496 1.00 98.06 82 LEU A N 1
ATOM 616 C CA . LEU A 1 82 ? -6.465 1.423 9.684 1.00 98.06 82 LEU A CA 1
ATOM 617 C C . LEU A 1 82 ? -5.870 2.564 8.864 1.00 98.06 82 LEU A C 1
ATOM 619 O O . LEU A 1 82 ? -6.601 3.326 8.233 1.00 98.06 82 LEU A O 1
ATOM 623 N N . MET A 1 83 ? -4.544 2.633 8.831 1.00 98.19 83 MET A N 1
ATOM 624 C CA . MET A 1 83 ? -3.784 3.502 7.944 1.00 98.19 83 MET A CA 1
ATOM 625 C C . MET A 1 83 ? -2.642 2.712 7.307 1.00 98.19 83 MET A C 1
ATOM 627 O O . MET A 1 83 ? -1.887 2.030 7.997 1.00 98.19 83 MET A O 1
ATOM 631 N N . GLU A 1 84 ? -2.495 2.836 5.994 1.00 98.12 84 GLU A N 1
ATOM 632 C CA . GLU A 1 84 ? -1.362 2.308 5.242 1.00 98.12 84 GLU A CA 1
ATOM 633 C C . GLU A 1 84 ? -0.772 3.406 4.360 1.00 98.12 84 GLU A C 1
ATOM 635 O O . GLU A 1 84 ? -1.487 4.033 3.574 1.00 98.12 84 GLU A O 1
ATOM 640 N N . VAL A 1 85 ? 0.537 3.606 4.487 1.00 98.00 85 VAL A N 1
ATOM 641 C CA . VAL A 1 85 ? 1.322 4.525 3.660 1.00 98.00 85 VAL A CA 1
ATOM 642 C C . VAL A 1 85 ? 2.361 3.718 2.905 1.00 98.00 85 VAL A C 1
ATOM 644 O O . VAL A 1 85 ? 3.159 3.006 3.525 1.00 98.00 85 VAL A O 1
ATOM 647 N N . ASP A 1 86 ? 2.367 3.870 1.588 1.00 97.38 86 ASP A N 1
ATOM 648 C CA . ASP A 1 86 ? 3.304 3.209 0.693 1.00 97.38 86 ASP A CA 1
ATOM 649 C C . ASP A 1 86 ? 4.304 4.225 0.163 1.00 97.38 86 ASP A C 1
ATOM 651 O O . ASP A 1 86 ? 3.969 5.371 -0.115 1.00 97.38 86 ASP A O 1
ATOM 655 N N . ASN A 1 87 ? 5.547 3.790 0.001 1.00 97.94 87 ASN A N 1
ATOM 656 C CA . ASN A 1 87 ? 6.541 4.473 -0.800 1.00 97.94 87 ASN A CA 1
ATOM 657 C C . ASN A 1 87 ? 7.119 3.487 -1.813 1.00 97.94 87 ASN A C 1
ATOM 659 O O . ASN A 1 87 ? 7.677 2.459 -1.425 1.00 97.94 87 ASN A O 1
ATOM 663 N N . VAL A 1 88 ? 7.002 3.807 -3.096 1.00 97.00 88 VAL A N 1
ATOM 664 C CA . VAL A 1 88 ? 7.672 3.098 -4.186 1.00 97.00 88 VAL A CA 1
ATOM 665 C C . VAL A 1 88 ? 8.897 3.902 -4.593 1.00 97.00 88 VAL A C 1
ATOM 667 O O . VAL A 1 88 ? 8.805 5.094 -4.861 1.00 97.00 88 VAL A O 1
ATOM 670 N N . THR A 1 89 ? 10.052 3.247 -4.628 1.00 97.06 89 THR A N 1
ATOM 671 C CA . THR A 1 89 ? 11.328 3.834 -5.047 1.00 97.06 89 THR A CA 1
ATOM 672 C C . THR A 1 89 ? 11.910 3.032 -6.205 1.00 97.06 89 THR A C 1
ATOM 674 O O . THR A 1 89 ? 11.893 1.798 -6.174 1.00 97.06 89 THR A O 1
ATOM 677 N N . VAL A 1 90 ? 12.465 3.719 -7.206 1.00 96.50 90 VAL A N 1
ATOM 678 C CA . VAL A 1 90 ? 13.239 3.094 -8.289 1.00 96.50 90 VAL A CA 1
ATOM 679 C C . VAL A 1 90 ? 14.652 2.780 -7.803 1.00 96.50 90 VAL A C 1
ATOM 681 O O . VAL A 1 90 ? 15.315 3.619 -7.195 1.00 96.50 90 VAL A O 1
ATOM 684 N N . ILE A 1 91 ? 15.125 1.564 -8.068 1.00 96.12 91 ILE A N 1
ATOM 685 C CA . ILE A 1 91 ? 16.475 1.116 -7.721 1.00 96.12 91 ILE A CA 1
ATOM 686 C C . ILE A 1 91 ? 17.299 0.996 -9.005 1.00 96.12 91 ILE A C 1
ATOM 688 O O . ILE A 1 91 ? 17.201 -0.006 -9.714 1.00 96.12 91 ILE A O 1
ATOM 692 N N . GLY A 1 92 ? 18.137 1.999 -9.269 1.00 92.81 92 GLY A N 1
ATOM 693 C CA . GLY A 1 92 ? 18.944 2.095 -10.488 1.00 92.81 92 GLY A CA 1
ATOM 694 C C . GLY A 1 92 ? 18.285 2.984 -11.540 1.00 92.81 92 GLY A C 1
ATOM 695 O O . GLY A 1 92 ? 17.658 3.983 -11.193 1.00 92.81 92 GLY A O 1
ATOM 696 N N . ASP A 1 93 ? 18.447 2.619 -12.810 1.00 91.00 93 ASP A N 1
ATOM 697 C CA . ASP A 1 93 ? 17.933 3.400 -13.934 1.00 91.00 93 ASP A CA 1
ATOM 698 C C . ASP A 1 93 ? 16.443 3.140 -14.180 1.00 91.00 93 ASP A C 1
ATOM 700 O O . ASP A 1 93 ? 15.946 2.016 -14.077 1.00 91.00 93 ASP A O 1
ATOM 704 N N . GLU A 1 94 ? 15.727 4.189 -14.573 1.00 91.94 94 GLU A N 1
ATOM 705 C CA . GLU A 1 94 ? 14.297 4.139 -14.864 1.00 91.94 94 GLU A CA 1
ATOM 706 C C . GLU A 1 94 ? 14.032 3.780 -16.337 1.00 91.94 94 GLU A C 1
ATOM 708 O O . GLU A 1 94 ? 13.401 4.522 -17.085 1.00 91.94 94 GLU A O 1
ATOM 713 N N . ASN A 1 95 ? 14.527 2.623 -16.782 1.00 94.94 95 ASN A N 1
ATOM 714 C CA . ASN A 1 95 ? 14.418 2.167 -18.175 1.00 94.94 95 ASN A CA 1
ATOM 715 C C . ASN A 1 95 ? 13.040 1.559 -18.477 1.00 94.94 95 ASN A C 1
ATOM 717 O O . ASN A 1 95 ? 12.931 0.409 -18.886 1.00 94.94 95 ASN A O 1
ATOM 721 N N . TYR A 1 96 ? 11.968 2.288 -18.192 1.00 96.00 96 TYR A N 1
ATOM 722 C CA . TYR A 1 96 ? 10.586 1.882 -18.435 1.00 96.00 96 TYR A CA 1
ATOM 723 C C . TYR A 1 96 ? 9.680 3.109 -18.454 1.00 96.00 96 TYR A C 1
ATOM 725 O O . TYR A 1 96 ? 10.039 4.179 -17.957 1.00 96.00 96 TYR A O 1
ATOM 733 N N . ARG A 1 97 ? 8.479 2.965 -19.016 1.00 95.56 97 ARG A N 1
ATOM 734 C CA . ARG A 1 97 ? 7.504 4.053 -19.066 1.00 95.56 97 ARG A CA 1
ATOM 735 C C . ARG A 1 97 ? 6.483 3.954 -17.940 1.00 95.56 97 ARG A C 1
ATOM 737 O O . ARG A 1 97 ? 5.832 2.924 -17.775 1.00 95.56 97 ARG A O 1
ATOM 744 N N . THR A 1 98 ? 6.246 5.069 -17.262 1.00 92.12 98 THR A N 1
ATOM 745 C CA . THR A 1 98 ? 5.085 5.283 -16.388 1.00 92.12 98 THR A CA 1
ATOM 746 C C . THR A 1 98 ? 4.193 6.382 -16.984 1.00 92.12 98 THR A C 1
ATOM 748 O O . THR A 1 98 ? 4.583 7.062 -17.943 1.00 92.12 98 THR A O 1
ATOM 751 N N . PRO A 1 99 ? 2.973 6.600 -16.458 1.00 87.00 99 PRO A N 1
ATOM 752 C CA . PRO A 1 99 ? 2.171 7.763 -16.835 1.00 87.00 99 PRO A CA 1
ATOM 753 C C . PRO A 1 99 ? 2.847 9.115 -16.541 1.00 87.00 99 PRO A C 1
ATOM 755 O O . PRO A 1 99 ? 2.422 10.123 -17.102 1.00 87.00 99 PRO A O 1
ATOM 758 N N . THR A 1 100 ? 3.872 9.147 -15.681 1.00 87.62 100 THR A N 1
ATOM 759 C CA . THR A 1 100 ? 4.437 10.375 -15.100 1.00 87.62 100 THR A CA 1
ATOM 760 C C . THR A 1 100 ? 5.891 10.658 -15.485 1.00 87.62 100 THR A C 1
ATOM 762 O O . THR A 1 100 ? 6.280 11.821 -15.459 1.00 87.62 100 THR A O 1
ATOM 765 N N . ASN A 1 101 ? 6.687 9.658 -15.884 1.00 90.56 101 ASN A N 1
ATOM 766 C CA . ASN A 1 101 ? 8.137 9.823 -16.090 1.00 90.56 101 ASN A CA 1
ATOM 767 C C . ASN A 1 101 ? 8.557 10.284 -17.499 1.00 90.56 101 ASN A C 1
ATOM 769 O O . ASN A 1 101 ? 9.706 10.647 -17.721 1.00 90.56 101 ASN A O 1
ATOM 773 N N . GLY A 1 102 ? 7.638 10.292 -18.469 1.00 88.19 102 GLY A N 1
ATOM 774 C CA . GLY A 1 102 ? 7.916 10.805 -19.815 1.00 88.19 102 GLY A CA 1
ATOM 775 C C . GLY A 1 102 ? 8.841 9.936 -20.681 1.00 88.19 102 GLY A C 1
ATOM 776 O O . GLY A 1 102 ? 9.218 10.383 -21.764 1.00 88.19 102 GLY A O 1
ATOM 777 N N . ASN A 1 103 ? 9.149 8.698 -20.277 1.00 92.00 103 ASN A N 1
ATOM 778 C CA . ASN A 1 103 ? 10.035 7.780 -21.008 1.00 92.00 103 ASN A CA 1
ATOM 779 C C . ASN A 1 103 ? 9.349 7.170 -22.241 1.00 92.00 103 ASN A C 1
ATOM 781 O O . ASN A 1 103 ? 8.962 6.001 -22.291 1.00 92.00 103 ASN A O 1
ATOM 785 N N . VAL A 1 104 ? 9.147 8.001 -23.263 1.00 89.88 104 VAL A N 1
ATOM 786 C CA . VAL A 1 104 ? 8.608 7.583 -24.559 1.00 89.88 104 VAL A CA 1
ATOM 787 C C . VAL A 1 104 ? 9.575 6.602 -25.228 1.00 89.88 104 VAL A C 1
ATOM 789 O O . VAL A 1 104 ? 10.777 6.830 -25.238 1.00 89.88 104 VAL A O 1
ATOM 792 N N . GLY A 1 105 ? 9.042 5.530 -25.820 1.00 92.25 105 GLY A N 1
ATOM 793 C CA . GLY A 1 105 ? 9.842 4.511 -26.512 1.00 92.25 105 GLY A CA 1
ATOM 794 C C . GLY A 1 105 ? 10.089 3.242 -25.699 1.00 92.25 105 GLY A C 1
ATOM 795 O O . GLY A 1 105 ? 10.473 2.248 -26.302 1.00 92.25 105 GLY A O 1
ATOM 796 N N . TYR A 1 106 ? 9.776 3.254 -24.397 1.00 96.69 106 TYR A N 1
ATOM 797 C CA . TYR A 1 106 ? 9.786 2.077 -23.528 1.00 96.69 106 TYR A CA 1
ATOM 798 C C . TYR A 1 106 ? 8.376 1.500 -23.291 1.00 96.69 106 TYR A C 1
ATOM 800 O O . TYR A 1 106 ? 7.388 2.251 -23.316 1.00 96.69 106 TYR A O 1
ATOM 808 N N . PRO A 1 107 ? 8.262 0.187 -23.011 1.00 96.62 107 PRO A N 1
ATOM 809 C CA . PRO A 1 107 ? 7.027 -0.446 -22.568 1.00 96.62 107 PRO A CA 1
ATOM 810 C C . PRO A 1 107 ? 6.552 0.122 -21.228 1.00 96.62 107 PRO A C 1
ATOM 812 O O . PRO A 1 107 ? 7.340 0.635 -20.427 1.00 96.62 107 PRO A O 1
ATOM 815 N N . ILE A 1 108 ? 5.242 0.032 -20.977 1.00 94.56 108 ILE A N 1
ATOM 816 C CA . ILE A 1 108 ? 4.643 0.572 -19.753 1.00 94.56 108 ILE A CA 1
ATOM 817 C C . ILE A 1 108 ? 4.778 -0.425 -18.605 1.00 94.56 108 ILE A C 1
ATOM 819 O O . ILE A 1 108 ? 4.169 -1.494 -18.626 1.00 94.56 108 ILE A O 1
ATOM 823 N N . VAL A 1 109 ? 5.457 0.005 -17.544 1.00 94.50 109 VAL A N 1
ATOM 824 C CA . VAL A 1 109 ? 5.376 -0.601 -16.215 1.00 94.50 109 VAL A CA 1
ATOM 825 C C . VAL A 1 109 ? 4.694 0.416 -15.303 1.00 94.50 109 VAL A C 1
ATOM 827 O O . VAL A 1 109 ? 5.275 1.417 -14.903 1.00 94.50 109 VAL A O 1
ATOM 83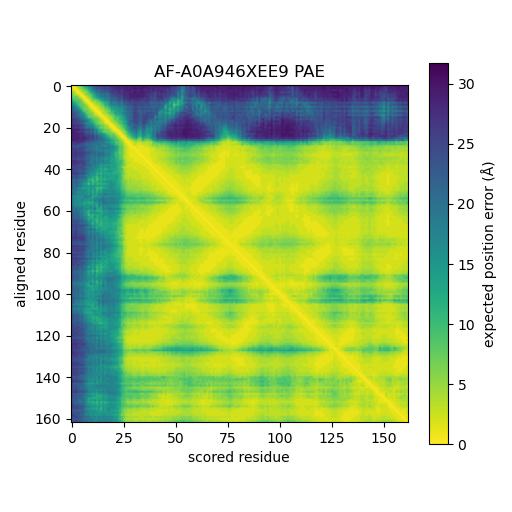0 N N . ALA A 1 110 ? 3.408 0.195 -15.027 1.00 91.38 110 ALA A N 1
ATOM 831 C CA . ALA A 1 110 ? 2.526 1.111 -14.302 1.00 91.38 110 ALA A CA 1
ATOM 832 C C . ALA A 1 110 ? 2.738 1.080 -12.775 1.00 91.38 110 ALA A C 1
ATOM 834 O O . ALA A 1 110 ? 1.795 0.885 -12.015 1.00 91.38 110 ALA A O 1
ATOM 835 N N . ASP A 1 111 ? 3.980 1.261 -12.343 1.00 92.56 111 ASP A N 1
ATOM 836 C CA . ASP A 1 111 ? 4.384 1.342 -10.940 1.00 92.56 111 ASP A CA 1
ATOM 837 C C . ASP A 1 111 ? 5.225 2.616 -10.729 1.00 92.56 111 ASP A C 1
ATOM 839 O O . ASP A 1 111 ? 6.429 2.511 -10.504 1.00 92.56 111 ASP A O 1
ATOM 843 N N . PRO A 1 112 ? 4.629 3.821 -10.879 1.00 92.38 112 PRO A N 1
ATOM 844 C CA . PRO A 1 112 ? 5.343 5.074 -10.645 1.00 92.38 112 PRO A CA 1
ATOM 845 C C . PRO A 1 112 ? 5.873 5.147 -9.213 1.00 92.38 112 PRO A C 1
ATOM 847 O O . PRO A 1 112 ? 5.233 4.655 -8.277 1.00 92.38 112 PRO A O 1
ATOM 850 N N . ASP A 1 113 ? 7.035 5.771 -9.061 1.00 94.25 113 ASP A N 1
ATOM 851 C CA . ASP A 1 113 ? 7.642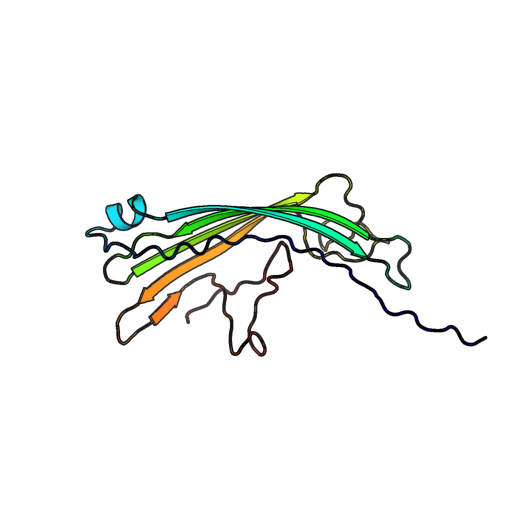 6.050 -7.773 1.00 94.25 113 ASP A CA 1
ATOM 852 C C . ASP A 1 113 ? 6.928 7.198 -7.049 1.00 94.25 113 ASP A C 1
ATOM 854 O O . ASP A 1 113 ? 6.224 8.021 -7.640 1.00 94.25 113 ASP A O 1
ATOM 858 N N . GLY A 1 114 ? 7.092 7.233 -5.732 1.00 95.25 114 GLY A N 1
ATOM 859 C CA . GLY A 1 114 ? 6.471 8.229 -4.872 1.00 95.25 114 GLY A CA 1
ATOM 860 C C . GLY A 1 114 ? 5.884 7.635 -3.603 1.00 95.25 114 GLY A C 1
ATOM 861 O O . GLY A 1 114 ? 5.940 6.429 -3.368 1.00 95.25 114 GLY A O 1
ATOM 862 N N . THR A 1 115 ? 5.342 8.518 -2.767 1.00 97.00 115 THR A N 1
ATOM 863 C CA . THR A 1 115 ? 4.676 8.163 -1.510 1.00 97.00 115 THR A CA 1
ATOM 864 C C . THR A 1 115 ? 3.185 8.435 -1.618 1.00 97.00 115 THR A C 1
ATOM 866 O O . THR A 1 115 ? 2.795 9.544 -1.989 1.00 97.00 115 THR A O 1
ATOM 869 N N . ASP A 1 116 ? 2.359 7.466 -1.236 1.00 94.31 116 ASP A N 1
ATOM 870 C CA . ASP A 1 116 ? 0.907 7.599 -1.223 1.00 94.31 116 ASP A CA 1
ATOM 871 C C . ASP A 1 116 ? 0.247 6.956 0.006 1.00 94.31 116 ASP A C 1
ATOM 873 O O . ASP A 1 116 ? 0.855 6.205 0.771 1.00 94.31 116 ASP A O 1
ATOM 877 N N . PHE A 1 117 ? -1.024 7.312 0.214 1.00 94.50 117 PHE A N 1
ATOM 878 C CA . PHE A 1 117 ? -1.900 6.615 1.149 1.00 94.50 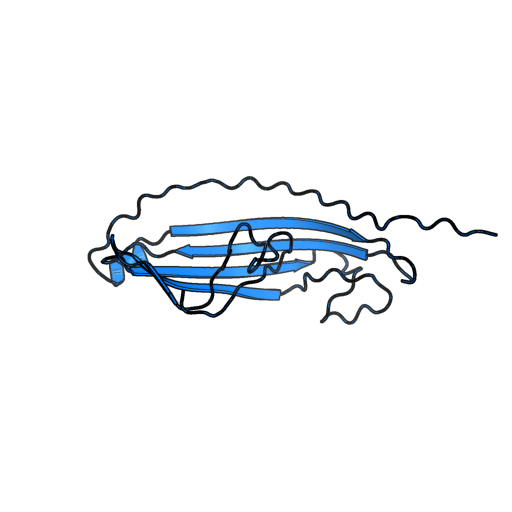117 PHE A CA 1
ATOM 879 C C . PHE A 1 117 ? -2.627 5.495 0.417 1.00 94.50 117 PHE A C 1
ATOM 881 O O . PHE A 1 117 ? -3.508 5.749 -0.417 1.00 94.50 117 PHE A O 1
ATOM 888 N N . ASN A 1 118 ? -2.322 4.265 0.809 1.00 95.94 118 ASN A N 1
ATOM 889 C CA . ASN A 1 118 ? -2.937 3.088 0.230 1.00 95.94 118 ASN A CA 1
ATOM 890 C C . ASN A 1 118 ? -4.299 2.787 0.872 1.00 95.94 118 ASN A C 1
ATOM 892 O O . ASN A 1 118 ? -5.281 2.571 0.164 1.00 95.94 118 ASN A O 1
ATOM 896 N N . GLN A 1 119 ? -4.383 2.822 2.204 1.00 97.44 119 GLN A N 1
ATOM 897 C CA . GLN A 1 119 ? -5.632 2.664 2.956 1.00 97.44 119 GLN A CA 1
ATOM 898 C C . GLN A 1 119 ? -5.719 3.663 4.104 1.00 97.44 119 GLN A C 1
ATOM 900 O O . GLN A 1 119 ? -4.718 4.030 4.714 1.00 97.44 119 GLN A O 1
ATOM 905 N N . ALA A 1 120 ? -6.940 4.091 4.389 1.00 97.88 120 ALA A N 1
ATOM 906 C CA . ALA A 1 120 ? -7.284 4.987 5.479 1.00 97.88 120 ALA A CA 1
ATOM 907 C C . ALA A 1 120 ? -8.770 4.781 5.779 1.00 97.88 120 ALA A C 1
ATOM 909 O O . ALA A 1 120 ? -9.629 5.332 5.085 1.00 97.88 120 ALA A O 1
ATOM 910 N N . SER A 1 121 ? -9.078 3.946 6.768 1.00 98.25 121 SER A N 1
ATOM 911 C CA . SER A 1 121 ? -10.452 3.524 7.035 1.00 98.25 121 SER A CA 1
ATOM 912 C C . SER A 1 121 ? -10.770 3.423 8.520 1.00 98.25 121 SER A C 1
ATOM 914 O O . SER A 1 121 ? -9.900 3.158 9.348 1.00 98.25 121 SER A O 1
ATOM 916 N N . LEU A 1 122 ? -12.051 3.592 8.834 1.00 98.00 122 LEU A N 1
ATOM 917 C CA . LEU A 1 122 ? -12.654 3.251 10.116 1.00 98.00 122 LEU A CA 1
ATOM 918 C C . LEU A 1 122 ? -13.595 2.066 9.907 1.00 98.00 122 LEU A C 1
ATOM 920 O O . LEU A 1 122 ? -14.440 2.112 9.015 1.00 98.00 122 LEU A O 1
ATOM 924 N N . SER A 1 123 ? -13.478 1.038 10.737 1.00 97.56 123 SER A N 1
ATOM 925 C CA . SER A 1 123 ? -14.342 -0.142 10.694 1.00 97.56 123 SER A CA 1
ATOM 926 C C . SER A 1 123 ? -15.053 -0.319 12.026 1.00 97.56 123 SER A C 1
ATOM 928 O O . SER A 1 123 ? -14.420 -0.249 13.077 1.00 97.56 123 SER A O 1
ATOM 930 N N . TYR A 1 124 ? -16.356 -0.573 11.982 1.00 96.62 124 TYR A N 1
ATOM 931 C CA . TYR A 1 124 ? -17.176 -0.915 13.137 1.00 96.62 124 TYR A CA 1
ATOM 932 C C . TYR A 1 124 ? -17.692 -2.341 12.979 1.00 96.62 124 TYR A C 1
ATOM 934 O O . TYR A 1 124 ? -18.242 -2.681 11.933 1.00 96.62 124 TYR A O 1
ATOM 942 N N . THR A 1 125 ? -17.479 -3.198 13.973 1.00 95.62 125 THR A N 1
ATOM 943 C CA . THR A 1 125 ? -17.915 -4.599 13.934 1.00 95.62 125 THR A CA 1
ATOM 944 C C . THR A 1 125 ? -18.524 -5.032 15.265 1.00 95.62 125 THR A C 1
ATOM 946 O O . THR A 1 125 ? -17.915 -4.876 16.322 1.00 95.62 125 THR A O 1
ATOM 949 N N . THR A 1 126 ? -19.726 -5.595 15.182 1.00 93.25 126 THR A N 1
ATOM 950 C CA . THR A 1 126 ? -20.463 -6.308 16.231 1.00 93.25 126 THR A CA 1
ATOM 951 C C . THR A 1 126 ? -20.875 -7.685 15.702 1.00 93.25 126 THR A C 1
ATOM 953 O O . THR A 1 126 ? -20.533 -8.045 14.575 1.00 93.25 126 THR A O 1
ATOM 956 N N . ASP A 1 127 ? -21.628 -8.452 16.492 1.00 92.25 127 ASP A N 1
ATOM 957 C CA . ASP A 1 127 ? -22.134 -9.763 16.067 1.00 92.25 127 ASP A CA 1
ATOM 958 C C . ASP A 1 127 ? -23.101 -9.672 14.869 1.00 92.25 127 ASP A C 1
ATOM 960 O O . ASP A 1 127 ? -23.141 -10.577 14.036 1.00 92.25 127 ASP A O 1
ATOM 964 N N . ASP A 1 128 ? -23.844 -8.565 14.753 1.00 94.50 128 ASP A N 1
ATOM 965 C CA . ASP A 1 128 ? -24.889 -8.381 13.736 1.00 94.50 128 ASP A CA 1
ATOM 966 C C . ASP A 1 128 ? -24.486 -7.424 12.603 1.00 94.50 128 ASP A C 1
ATOM 968 O O . ASP A 1 128 ? -25.075 -7.452 11.520 1.00 94.50 128 ASP A O 1
ATOM 972 N N . ILE A 1 129 ? -23.527 -6.525 12.851 1.00 93.94 129 ILE A N 1
ATOM 973 C CA . ILE A 1 129 ? -23.194 -5.418 11.949 1.00 93.94 129 ILE A CA 1
ATOM 974 C C . ILE A 1 129 ? -21.690 -5.382 11.718 1.00 93.94 129 ILE A C 1
ATOM 976 O O . ILE A 1 129 ? -20.909 -5.326 12.662 1.00 93.94 129 ILE A O 1
ATOM 980 N N . SER A 1 130 ? -21.285 -5.309 10.454 1.00 95.56 130 SER A N 1
ATOM 981 C CA . SER A 1 130 ? -19.934 -4.918 10.068 1.00 95.56 130 SER A CA 1
ATOM 982 C C . SER A 1 130 ? -20.037 -3.827 9.016 1.00 95.56 130 SER A C 1
ATOM 984 O O . SER A 1 130 ? -20.757 -3.996 8.035 1.00 95.56 130 SER A O 1
ATOM 986 N N . ALA A 1 131 ? -19.370 -2.703 9.259 1.00 97.12 131 ALA A N 1
ATOM 987 C CA . ALA A 1 131 ? -19.328 -1.586 8.332 1.00 97.12 131 ALA A CA 1
ATOM 988 C C . ALA A 1 131 ? -17.922 -0.988 8.279 1.00 97.12 131 ALA A C 1
ATOM 990 O O . ALA A 1 131 ? -17.261 -0.870 9.313 1.00 97.12 131 ALA A O 1
ATOM 991 N N . THR A 1 132 ? -17.467 -0.579 7.096 1.00 98.06 132 THR A N 1
ATOM 992 C CA . THR A 1 132 ? -16.181 0.107 6.911 1.00 98.06 132 THR A CA 1
ATOM 993 C C . THR A 1 132 ? -16.347 1.362 6.070 1.00 98.06 132 THR A C 1
ATOM 995 O O . THR A 1 132 ? -16.883 1.319 4.968 1.00 98.06 132 THR A O 1
ATOM 998 N N . LEU A 1 133 ? -15.841 2.484 6.580 1.00 98.38 133 LEU A N 1
ATOM 999 C CA . LEU A 1 133 ? -15.850 3.784 5.921 1.00 98.38 133 LEU A CA 1
ATOM 1000 C C . LEU A 1 133 ? -14.425 4.234 5.599 1.00 98.38 133 LEU A C 1
ATOM 1002 O O . LEU A 1 133 ? -13.559 4.243 6.474 1.00 98.38 133 LEU A O 1
ATOM 1006 N N . GLY A 1 134 ? -14.216 4.707 4.374 1.00 98.25 134 GLY A N 1
ATOM 1007 C CA . GLY A 1 134 ? -12.974 5.339 3.934 1.00 98.25 134 GLY A CA 1
ATOM 1008 C C . GLY A 1 134 ? -12.309 4.574 2.800 1.00 98.25 134 GLY A C 1
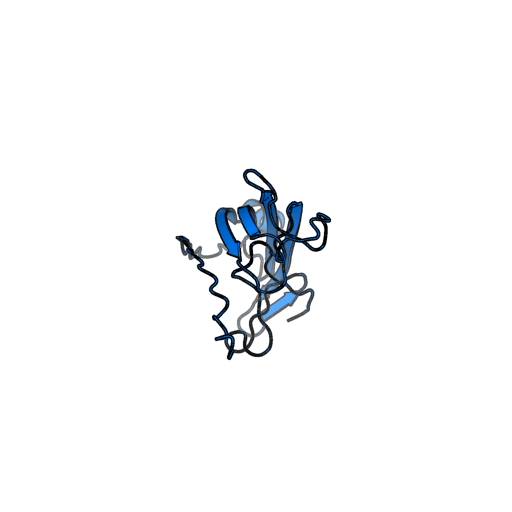ATOM 1009 O O . GLY A 1 134 ? -12.974 3.847 2.057 1.00 98.25 134 GLY A O 1
ATOM 1010 N N . ARG A 1 135 ? -10.993 4.757 2.667 1.00 97.81 135 ARG A N 1
ATOM 1011 C CA . ARG A 1 135 ? -10.184 4.068 1.666 1.00 97.81 135 ARG A CA 1
ATOM 1012 C C . ARG A 1 135 ? -9.825 2.673 2.140 1.00 97.81 135 ARG A C 1
ATOM 1014 O O . ARG A 1 135 ? -9.087 2.525 3.113 1.00 97.81 135 ARG A O 1
ATOM 1021 N N . GLN A 1 136 ? -10.288 1.667 1.417 1.00 96.50 136 GLN A N 1
ATOM 1022 C CA . GLN A 1 136 ? -10.175 0.267 1.802 1.00 96.50 136 GLN A CA 1
ATOM 1023 C C . GLN A 1 136 ? -9.939 -0.642 0.592 1.00 96.50 136 GLN A C 1
ATOM 1025 O O . GLN A 1 136 ? -10.243 -0.302 -0.557 1.00 96.50 136 GLN A O 1
ATOM 1030 N N . ARG A 1 137 ? -9.412 -1.840 0.847 1.00 94.38 137 ARG A N 1
ATOM 1031 C CA . ARG A 1 137 ? -9.448 -2.937 -0.123 1.00 94.38 137 ARG A CA 1
ATOM 1032 C C . ARG A 1 137 ? -10.846 -3.544 -0.147 1.00 94.38 137 ARG A C 1
ATOM 1034 O O . ARG A 1 137 ? -11.311 -4.068 0.858 1.00 94.38 137 ARG A O 1
ATOM 1041 N N . ILE A 1 138 ? -11.473 -3.545 -1.320 1.00 93.88 138 ILE A N 1
ATOM 1042 C CA . ILE A 1 138 ? -12.761 -4.203 -1.551 1.00 93.88 138 ILE A CA 1
ATOM 1043 C C . ILE A 1 138 ? -12.526 -5.352 -2.520 1.00 93.88 138 ILE A C 1
ATOM 1045 O O . ILE A 1 138 ? -12.157 -5.136 -3.673 1.00 93.88 138 ILE A O 1
ATOM 1049 N N . LEU A 1 139 ? -12.710 -6.578 -2.032 1.00 92.69 139 LEU A N 1
ATOM 1050 C CA . LEU A 1 139 ? -12.490 -7.803 -2.793 1.00 92.69 139 LEU A CA 1
ATOM 1051 C C . LEU A 1 139 ? -13.791 -8.609 -2.803 1.00 92.69 139 LEU A C 1
ATOM 1053 O O . LEU A 1 139 ? -14.122 -9.284 -1.830 1.00 92.69 139 LEU A O 1
ATOM 1057 N N . HIS A 1 140 ? -14.537 -8.548 -3.900 1.00 92.12 140 HIS A N 1
ATOM 1058 C CA . HIS A 1 140 ? -15.791 -9.279 -4.049 1.00 92.12 140 HIS A CA 1
ATOM 1059 C C . HIS A 1 140 ? -15.610 -10.516 -4.920 1.00 92.12 140 HIS A C 1
ATOM 1061 O O . HIS A 1 140 ? -15.087 -10.434 -6.033 1.00 92.12 140 HIS A O 1
ATOM 1067 N N . ASP A 1 141 ? -16.084 -11.655 -4.401 1.00 91.19 141 ASP A N 1
ATOM 1068 C CA . ASP A 1 141 ? -16.252 -12.903 -5.150 1.00 91.19 141 ASP A CA 1
ATOM 1069 C C . ASP A 1 141 ? -14.970 -13.337 -5.885 1.00 91.19 141 ASP A C 1
ATOM 1071 O O . ASP A 1 141 ? -14.906 -13.465 -7.108 1.00 91.19 141 ASP A O 1
ATOM 1075 N N . GLY A 1 142 ? -13.892 -13.479 -5.111 1.00 84.75 142 GLY A N 1
ATOM 1076 C CA . GLY A 1 142 ? -12.582 -13.851 -5.645 1.00 84.75 142 GLY A CA 1
ATOM 1077 C C . GLY A 1 142 ? -11.971 -12.796 -6.570 1.00 84.75 142 GLY A C 1
ATOM 1078 O O . GLY A 1 142 ? -11.144 -13.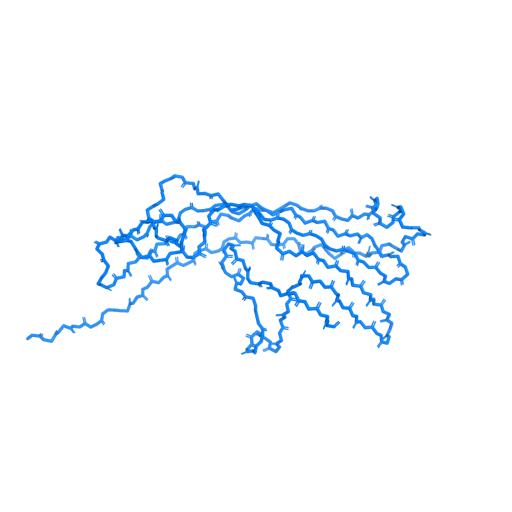145 -7.404 1.00 84.75 142 GLY A O 1
ATOM 1079 N N . GLN A 1 143 ? -12.371 -11.527 -6.430 1.00 90.25 143 GLN A N 1
ATOM 1080 C CA . GLN A 1 143 ? -11.932 -10.396 -7.256 1.00 90.25 143 GLN A CA 1
ATOM 1081 C C . GLN A 1 143 ? -12.459 -10.406 -8.700 1.00 90.25 143 GLN A C 1
ATOM 1083 O O . GLN A 1 143 ? -11.944 -9.683 -9.550 1.00 90.25 143 GLN A O 1
ATOM 1088 N N . ARG A 1 144 ? -13.502 -11.195 -8.994 1.00 91.25 144 ARG A N 1
ATOM 1089 C CA . ARG A 1 144 ? -14.093 -11.273 -10.344 1.00 91.25 144 ARG A CA 1
ATOM 1090 C C . ARG A 1 144 ? -14.892 -10.032 -10.730 1.00 91.25 144 ARG A C 1
ATOM 1092 O O . ARG A 1 144 ? -14.991 -9.721 -11.913 1.00 91.25 144 ARG A O 1
ATOM 1099 N N . PHE A 1 145 ? -15.473 -9.357 -9.740 1.00 89.56 145 PHE A N 1
ATOM 1100 C CA . PHE A 1 145 ? -16.297 -8.165 -9.952 1.00 89.56 145 PHE A CA 1
ATOM 1101 C C . PHE A 1 145 ? -15.617 -6.900 -9.439 1.00 89.56 145 PHE A C 1
ATOM 1103 O O . PHE A 1 145 ? -15.494 -5.926 -10.174 1.00 89.56 145 PHE A O 1
ATOM 1110 N N . VAL A 1 146 ? -15.158 -6.930 -8.186 1.00 91.62 146 VAL A N 1
ATOM 1111 C CA . VAL A 1 146 ? -14.398 -5.842 -7.563 1.00 91.62 146 VAL A CA 1
ATOM 1112 C C . VAL A 1 146 ? -13.164 -6.455 -6.929 1.00 91.62 146 VAL A C 1
ATOM 1114 O O . VAL A 1 146 ? -13.270 -7.419 -6.170 1.00 91.62 146 VAL A O 1
ATOM 1117 N N . GLY A 1 147 ? -11.998 -5.931 -7.278 1.00 90.75 147 GLY A N 1
ATOM 1118 C CA . GLY A 1 147 ? -10.714 -6.489 -6.884 1.00 90.75 147 GLY A CA 1
ATOM 1119 C C . GLY A 1 147 ? -9.641 -5.425 -6.775 1.00 90.75 147 GLY A C 1
ATOM 1120 O O . GLY A 1 147 ? -9.835 -4.284 -7.184 1.00 90.75 147 GLY A O 1
ATOM 1121 N N . GLY A 1 148 ? -8.498 -5.810 -6.226 1.00 89.56 148 GLY A N 1
ATOM 1122 C CA . GLY A 1 148 ? -7.313 -4.967 -6.202 1.00 89.56 148 GLY A CA 1
ATOM 1123 C C . GLY A 1 148 ? -6.309 -5.438 -7.245 1.00 89.56 148 GLY A C 1
ATOM 1124 O O . GLY A 1 148 ? -6.281 -6.605 -7.631 1.00 89.56 148 GLY A O 1
ATOM 1125 N N . VAL A 1 149 ? -5.406 -4.558 -7.658 1.00 90.31 149 VAL A N 1
ATOM 1126 C CA . VAL A 1 149 ? -4.262 -4.946 -8.496 1.00 90.31 149 VAL A CA 1
ATOM 1127 C C . VAL A 1 149 ? -3.068 -5.317 -7.605 1.00 90.31 149 VAL A C 1
ATOM 1129 O O . VAL A 1 149 ? -2.014 -4.699 -7.660 1.00 90.31 149 VAL A O 1
ATOM 1132 N N . GLY A 1 150 ? -3.228 -6.327 -6.742 1.00 86.69 150 GLY A N 1
ATOM 1133 C CA . GLY A 1 150 ? -2.267 -6.643 -5.664 1.00 86.69 150 GLY A CA 1
ATOM 1134 C C . GLY A 1 150 ? -0.885 -7.159 -6.112 1.00 86.69 150 GLY A C 1
ATOM 1135 O O . GLY A 1 150 ? 0.029 -7.296 -5.290 1.00 86.69 150 GLY A O 1
ATOM 1136 N N . PHE A 1 151 ? -0.719 -7.458 -7.406 1.00 87.38 151 PHE A N 1
ATOM 1137 C CA . PHE A 1 151 ? 0.583 -7.785 -8.001 1.00 87.38 151 PHE A CA 1
ATOM 1138 C C . PHE A 1 151 ? 1.403 -6.531 -8.353 1.00 87.38 151 PHE A C 1
ATOM 1140 O O . PHE A 1 151 ? 2.626 -6.619 -8.493 1.00 87.38 151 PHE A O 1
ATOM 1147 N N . ARG A 1 152 ? 0.746 -5.368 -8.480 1.00 92.62 152 ARG A N 1
ATOM 1148 C CA . ARG A 1 152 ? 1.409 -4.073 -8.644 1.00 92.62 152 ARG A CA 1
ATOM 1149 C C . ARG A 1 152 ? 2.100 -3.660 -7.343 1.00 92.62 152 ARG A C 1
ATOM 1151 O O . ARG A 1 152 ? 1.760 -4.152 -6.265 1.00 92.62 152 ARG A O 1
ATOM 1158 N N . GLN A 1 153 ? 3.103 -2.795 -7.444 1.00 93.75 153 GLN A N 1
ATOM 1159 C CA . GLN A 1 153 ? 3.605 -2.086 -6.272 1.00 93.75 153 GLN A CA 1
ATOM 1160 C C . GLN A 1 153 ? 2.506 -1.142 -5.778 1.00 93.75 153 GLN A C 1
ATOM 1162 O O . GLN A 1 153 ? 2.124 -1.228 -4.611 1.00 93.75 153 GLN A O 1
ATOM 1167 N N . ASN A 1 154 ? 1.904 -0.380 -6.693 1.00 90.94 154 ASN A N 1
ATOM 1168 C CA . ASN A 1 154 ? 0.742 0.461 -6.415 1.00 90.94 154 ASN A CA 1
ATOM 1169 C C . ASN A 1 154 ? -0.536 -0.351 -6.642 1.00 90.94 154 ASN A C 1
ATOM 1171 O O . ASN A 1 154 ? -0.994 -0.523 -7.774 1.00 90.94 154 ASN A O 1
ATOM 1175 N N . GLU A 1 155 ? -1.073 -0.927 -5.568 1.00 90.81 155 GLU A N 1
ATOM 1176 C CA . GLU A 1 155 ? -2.322 -1.679 -5.654 1.00 90.81 155 GLU A CA 1
ATOM 1177 C C . GLU A 1 155 ? -3.531 -0.740 -5.732 1.00 90.81 155 GLU A C 1
ATOM 1179 O O . GLU A 1 155 ? -3.495 0.408 -5.304 1.00 90.81 155 G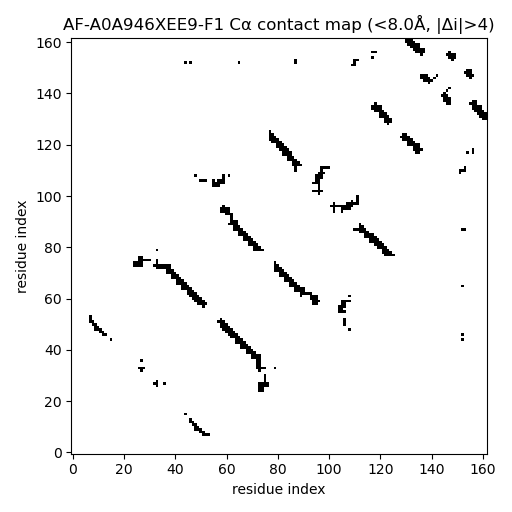LU A O 1
ATOM 1184 N N . GLN A 1 156 ? -4.633 -1.250 -6.274 1.00 92.81 156 GLN A N 1
ATOM 1185 C CA . GLN A 1 156 ? -5.882 -0.501 -6.339 1.00 92.81 156 GLN A CA 1
ATOM 1186 C C . GLN A 1 156 ? -6.677 -0.642 -5.036 1.00 92.81 156 GLN A C 1
ATOM 1188 O O . GLN A 1 156 ? -6.961 -1.761 -4.599 1.00 92.81 156 GLN A O 1
ATOM 1193 N N . THR A 1 157 ? -7.090 0.493 -4.473 1.00 95.62 157 THR A N 1
ATOM 1194 C CA . THR A 1 157 ? -8.004 0.607 -3.327 1.00 95.62 157 THR A CA 1
ATOM 1195 C C . THR A 1 157 ? -9.172 1.541 -3.654 1.00 95.62 157 THR A C 1
ATOM 1197 O O . THR A 1 157 ? -9.180 2.208 -4.691 1.00 95.62 157 THR A O 1
ATOM 1200 N N . TYR A 1 158 ? -10.202 1.533 -2.807 1.00 96.44 158 TYR A N 1
ATOM 1201 C CA . TYR A 1 158 ? -11.487 2.174 -3.082 1.00 96.44 158 TYR A CA 1
ATOM 1202 C C . TYR A 1 158 ? -11.936 3.033 -1.909 1.00 96.44 158 TYR A C 1
ATOM 1204 O O . TYR A 1 158 ? -11.867 2.594 -0.764 1.00 96.44 158 TYR A O 1
ATOM 1212 N N . ASP A 1 159 ? -12.457 4.220 -2.208 1.00 97.31 159 ASP A N 1
ATOM 1213 C CA . ASP A 1 159 ? -13.121 5.081 -1.232 1.00 97.31 159 ASP A CA 1
ATOM 1214 C C . ASP A 1 159 ? -14.611 4.709 -1.183 1.00 97.31 159 ASP A C 1
ATOM 1216 O O . ASP A 1 159 ? -15.334 4.901 -2.163 1.00 97.31 159 ASP A O 1
ATOM 1220 N N . ALA A 1 160 ? -15.069 4.126 -0.072 1.00 97.19 160 ALA A N 1
ATOM 1221 C CA . ALA A 1 160 ? -16.432 3.604 0.036 1.00 97.19 160 ALA A CA 1
ATOM 1222 C C . ALA A 1 160 ? -16.959 3.544 1.477 1.00 97.19 160 ALA A C 1
ATOM 1224 O O . ALA A 1 160 ? -16.201 3.655 2.444 1.00 97.19 160 ALA A O 1
ATOM 1225 N N . LEU A 1 161 ? -18.270 3.308 1.583 1.00 97.06 161 LEU A N 1
ATOM 1226 C CA . LEU A 1 161 ? -18.926 2.741 2.757 1.00 97.06 161 LEU A CA 1
ATOM 1227 C C . LEU A 1 161 ? -19.397 1.330 2.383 1.00 97.06 161 LEU A C 1
ATOM 1229 O O . LEU A 1 161 ? -20.194 1.189 1.452 1.00 97.06 161 LEU A O 1
ATOM 1233 N N . THR A 1 162 ? -18.874 0.321 3.070 1.00 93.56 162 THR A N 1
ATOM 1234 C CA . THR A 1 162 ? -19.208 -1.102 2.902 1.00 93.56 162 THR A CA 1
ATOM 1235 C C . THR A 1 162 ? -19.803 -1.675 4.169 1.00 93.56 162 THR A C 1
ATOM 1237 O O . THR A 1 162 ? -19.539 -1.092 5.247 1.00 93.56 162 THR A O 1
#

Secondary structure (DSSP, 8-state):
---PPPPP------------------B-SSHHHHHHT-EEEEEEEEEEEEE--TT-SS-EEEEEEEEEEEEEPPBBTTEEEEEEEEEEEE-S--BSB-TTT--TTSPB-----EEEEEEEEEEEE-SS-EEEEEEE---BGGGTSB---TTSSS---EEEE-

Mean predicted aligned error: 8.61 Å

Radius of gyration: 20.07 Å; Cα contacts (8 Å, |Δi|>4): 343; chains: 1; bounding box: 44×27×73 Å

Foldseek 3Di:
DDDDDDDWDKDWDFDDDDPPDPDDQDADPDPVQQQVVKDKDKDKGWTWIWTDDPPFQDIFTFTKMKIKIKIKTGHYQQKIWIWIKIFIDTDDDRRADEPPPPNGRHHHDPADGDMDTQWTWMWGDDPVDTKIAAKAADQPPNCPPPGWPVSHSRIDIDGDID

pLDDT: mean 86.67, std 18.38, range [39.94, 98.38]